Protein AF-A0A8I1FQQ1-F1 (afdb_monomer)

Sequence (57 aa):
MEIKSQALVDVVEDVICDVCRSGTSIPGYGPQYGKLEAQWGYGSQHDGEHYRVHLCE

Foldseek 3Di:
DDDDDDDDDDDPPFDAAPPPRDTQQDVPPGGAWDKDWDAADPPDPQHGDIDIGIHHD

pLDDT: mean 85.66, std 12.09, range [42.53, 95.94]

Radius of gyration: 17.33 Å; Cα contacts (8 Å, |Δi|>4): 80; chains: 1; bounding box: 55×16×39 Å

Secondary structure (DSSP, 8-state):
--------------PBPTTT--B-EETTTEE-EEEEEEE--TTSTTTT-EEEEEEE-

Mean predicted aligned error: 8.72 Å

Structure (mmCIF, N/CA/C/O backbone):
data_AF-A0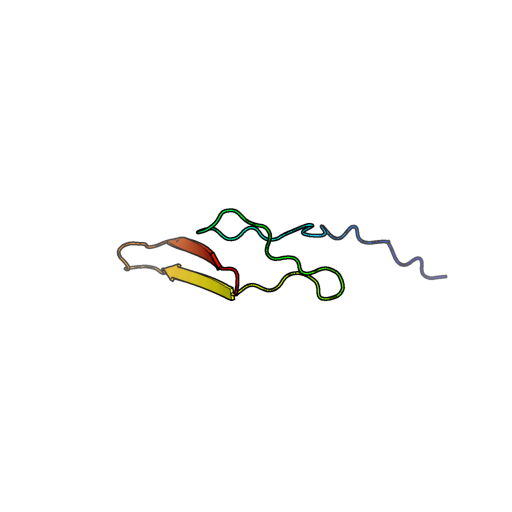A8I1FQQ1-F1
#
_entry.id   AF-A0A8I1FQQ1-F1
#
loop_
_atom_site.group_PDB
_atom_site.id
_atom_site.type_symbol
_atom_site.label_atom_id
_atom_site.label_alt_id
_atom_site.label_comp_id
_atom_site.label_asym_id
_atom_site.label_entity_id
_atom_site.label_seq_id
_atom_site.pdbx_PDB_ins_code
_atom_site.Cartn_x
_atom_site.Cartn_y
_atom_site.Cartn_z
_atom_site.occupancy
_atom_site.B_iso_or_equiv
_atom_site.auth_seq_id
_atom_site.auth_comp_id
_atom_site.auth_asym_id
_atom_site.auth_atom_id
_atom_site.pdbx_PDB_model_num
ATOM 1 N N . MET A 1 1 ? 41.700 -9.158 5.427 1.00 42.53 1 MET A N 1
ATOM 2 C CA . MET A 1 1 ? 40.783 -9.491 4.317 1.00 42.53 1 MET A CA 1
ATOM 3 C C . MET A 1 1 ? 39.399 -9.592 4.917 1.00 42.53 1 MET A C 1
ATOM 5 O O . MET A 1 1 ? 39.204 -10.446 5.770 1.00 42.53 1 MET A O 1
ATOM 9 N N . GLU A 1 2 ? 38.491 -8.689 4.561 1.00 55.97 2 GLU A N 1
ATOM 10 C CA . GLU A 1 2 ? 37.110 -8.727 5.051 1.00 55.97 2 GLU A CA 1
ATOM 11 C C . GLU A 1 2 ? 36.238 -9.401 3.995 1.00 55.97 2 GLU A C 1
ATOM 13 O O . GLU A 1 2 ? 36.162 -8.943 2.855 1.00 55.97 2 GLU A O 1
ATOM 18 N N . ILE A 1 3 ? 35.639 -10.532 4.354 1.00 64.25 3 ILE A N 1
ATOM 19 C CA . ILE A 1 3 ? 34.780 -11.313 3.467 1.00 64.25 3 ILE A CA 1
ATOM 20 C C . ILE A 1 3 ? 33.365 -10.761 3.653 1.00 64.25 3 ILE A C 1
ATOM 22 O O . ILE A 1 3 ? 32.720 -11.041 4.660 1.00 64.25 3 ILE A O 1
ATOM 26 N N . LYS A 1 4 ? 32.894 -9.929 2.717 1.00 67.56 4 LYS A N 1
ATOM 27 C CA . LYS A 1 4 ? 31.497 -9.478 2.703 1.00 67.56 4 LYS A CA 1
ATOM 28 C C . LYS A 1 4 ? 30.612 -10.657 2.307 1.00 67.56 4 LYS A C 1
ATOM 30 O O . LYS A 1 4 ? 30.716 -11.167 1.194 1.00 67.56 4 LYS A O 1
ATOM 35 N N . SER A 1 5 ? 29.774 -11.099 3.235 1.00 71.19 5 SER A N 1
ATOM 36 C CA . SER A 1 5 ? 28.776 -12.143 3.028 1.00 71.19 5 SER A CA 1
ATOM 37 C C . SER A 1 5 ? 27.745 -11.692 1.993 1.00 71.19 5 SER A C 1
ATOM 39 O O . SER A 1 5 ? 27.236 -10.572 2.041 1.00 71.19 5 SER A O 1
ATOM 41 N N . GLN A 1 6 ? 27.454 -12.569 1.037 1.00 69.81 6 GLN A N 1
ATOM 42 C CA . GLN A 1 6 ? 26.487 -12.327 -0.025 1.00 69.81 6 GLN A CA 1
ATOM 43 C C . GLN A 1 6 ? 25.078 -12.536 0.547 1.00 69.81 6 GLN A C 1
ATOM 45 O O . GLN A 1 6 ? 24.726 -13.646 0.941 1.00 69.81 6 GLN A O 1
ATOM 50 N N . ALA A 1 7 ? 24.300 -11.458 0.656 1.00 77.69 7 ALA A N 1
ATOM 51 C CA . ALA A 1 7 ? 22.907 -11.533 1.076 1.00 77.69 7 ALA A CA 1
ATOM 52 C C . ALA A 1 7 ? 22.044 -11.965 -0.116 1.00 77.69 7 ALA A C 1
ATOM 54 O O . ALA A 1 7 ? 22.085 -11.333 -1.172 1.00 77.69 7 ALA A O 1
ATOM 55 N N . LEU A 1 8 ? 21.276 -13.042 0.052 1.00 69.81 8 LEU A N 1
ATOM 56 C CA . LEU A 1 8 ? 20.203 -13.394 -0.872 1.00 69.81 8 LEU A CA 1
ATOM 57 C C . LEU A 1 8 ? 19.070 -12.386 -0.660 1.00 69.81 8 LEU A C 1
ATOM 59 O O . LEU A 1 8 ? 18.590 -12.229 0.461 1.00 69.81 8 LEU A O 1
ATOM 63 N N . VAL A 1 9 ? 18.701 -11.668 -1.718 1.00 70.88 9 VAL A N 1
ATOM 64 C CA . VAL A 1 9 ? 17.570 -10.737 -1.719 1.00 70.88 9 VAL A CA 1
ATOM 65 C C . VAL A 1 9 ? 16.476 -11.366 -2.563 1.00 70.88 9 VAL A C 1
ATOM 67 O O . VAL A 1 9 ? 16.715 -11.678 -3.729 1.00 70.88 9 VAL A O 1
ATOM 70 N N . ASP A 1 10 ? 15.296 -11.555 -1.978 1.00 63.12 10 ASP A N 1
ATOM 71 C CA . ASP A 1 10 ? 14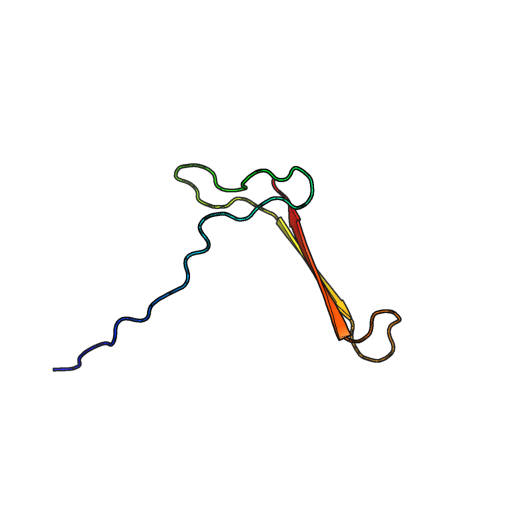.099 -11.941 -2.716 1.00 63.12 10 ASP A CA 1
ATOM 72 C C . ASP A 1 10 ? 13.786 -10.878 -3.774 1.00 63.12 10 ASP A C 1
ATOM 74 O O . ASP A 1 10 ? 13.505 -9.716 -3.464 1.00 63.12 10 ASP A O 1
ATOM 78 N N . VAL A 1 11 ? 13.868 -11.276 -5.041 1.00 61.75 11 VAL A N 1
ATOM 79 C CA . VAL A 1 11 ? 13.482 -10.435 -6.172 1.00 61.75 11 VAL A CA 1
ATOM 80 C C . VAL A 1 11 ? 12.013 -10.712 -6.453 1.00 61.75 11 VAL A C 1
ATOM 82 O O . VAL A 1 11 ? 11.645 -11.822 -6.825 1.00 61.75 11 VAL A O 1
ATOM 85 N N . VAL A 1 12 ? 11.163 -9.702 -6.270 1.00 67.06 12 VAL A N 1
ATOM 86 C CA . VAL A 1 12 ? 9.775 -9.762 -6.737 1.00 67.06 12 VAL A CA 1
ATOM 87 C C . VAL A 1 12 ? 9.816 -9.719 -8.266 1.00 67.06 12 VAL A C 1
ATOM 89 O O . VAL A 1 12 ? 10.108 -8.669 -8.833 1.00 67.06 12 VAL A O 1
ATOM 92 N N . GLU A 1 13 ? 9.593 -10.864 -8.920 1.00 69.12 13 GLU A N 1
ATOM 93 C CA . GLU A 1 13 ? 9.673 -10.988 -10.386 1.00 69.12 13 GLU A CA 1
ATOM 94 C C . GLU A 1 13 ? 8.613 -10.149 -11.108 1.00 69.12 13 GLU A C 1
ATOM 96 O O . GLU A 1 13 ? 8.912 -9.555 -12.141 1.00 69.12 13 GLU A O 1
ATOM 101 N N . ASP A 1 14 ? 7.397 -10.065 -10.563 1.00 79.50 14 ASP A N 1
ATOM 102 C CA . ASP A 1 14 ? 6.337 -9.228 -11.116 1.00 79.50 14 ASP A CA 1
ATOM 103 C C . ASP A 1 14 ? 5.285 -8.903 -10.050 1.00 79.50 14 ASP A C 1
ATOM 105 O O . ASP A 1 14 ? 4.934 -9.746 -9.219 1.00 79.50 14 ASP A O 1
ATOM 109 N N . VAL A 1 15 ? 4.768 -7.677 -10.072 1.00 88.88 15 VAL A N 1
ATOM 110 C CA . VAL A 1 15 ? 3.614 -7.292 -9.253 1.00 88.88 15 VAL A CA 1
ATOM 111 C C . VAL A 1 15 ? 2.376 -7.418 -10.123 1.00 88.88 15 VAL A C 1
ATOM 113 O O . VAL A 1 15 ? 2.317 -6.847 -11.208 1.00 88.88 15 VAL A O 1
ATOM 116 N N . ILE A 1 16 ? 1.384 -8.168 -9.653 1.00 92.50 16 ILE A N 1
ATOM 117 C CA . ILE A 1 16 ? 0.142 -8.398 -10.389 1.00 92.50 16 ILE A CA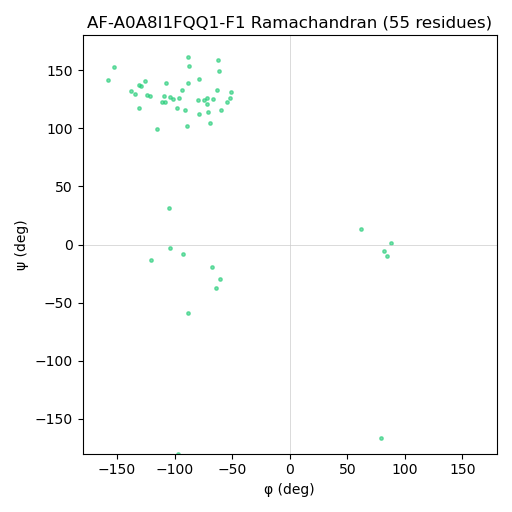 1
ATOM 118 C C . ILE A 1 16 ? -0.895 -7.366 -9.962 1.00 92.50 16 ILE A C 1
ATOM 120 O O . ILE A 1 16 ? -1.108 -7.148 -8.771 1.00 92.50 16 ILE A O 1
ATOM 124 N N . CYS A 1 17 ? -1.568 -6.756 -10.934 1.00 93.44 17 CYS A N 1
ATOM 125 C CA . CYS A 1 17 ? -2.697 -5.879 -10.669 1.00 93.44 17 CYS A CA 1
ATOM 126 C C . CYS A 1 17 ? -3.869 -6.687 -10.098 1.00 93.44 17 CYS A C 1
ATOM 128 O O . CYS A 1 17 ? -4.350 -7.642 -10.716 1.00 93.44 17 CYS A O 1
ATOM 130 N N . ASP A 1 18 ? -4.378 -6.273 -8.941 1.00 93.88 18 ASP A N 1
ATOM 131 C CA . ASP A 1 18 ? -5.477 -6.958 -8.255 1.00 93.88 18 ASP A CA 1
ATOM 132 C C . ASP A 1 18 ? -6.810 -6.863 -9.018 1.00 93.88 18 ASP A C 1
ATOM 134 O O . ASP A 1 18 ? -7.698 -7.693 -8.817 1.00 93.88 18 ASP A O 1
ATOM 138 N N . VAL A 1 19 ? -6.940 -5.893 -9.933 1.00 93.38 19 VAL A N 1
ATOM 139 C CA . VAL A 1 19 ? -8.152 -5.673 -10.740 1.00 93.38 19 VAL A CA 1
ATOM 140 C C . VAL A 1 19 ? -8.131 -6.494 -12.028 1.00 93.38 19 VAL A C 1
ATOM 142 O O . VAL A 1 19 ? -9.028 -7.303 -12.257 1.00 93.3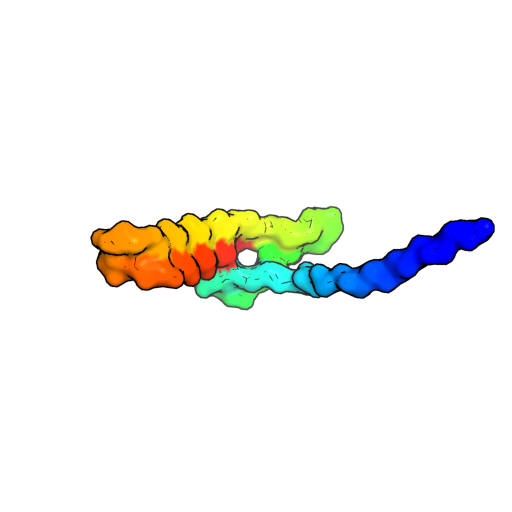8 19 VAL A O 1
ATOM 145 N N . CYS A 1 20 ? -7.124 -6.299 -12.885 1.00 93.81 20 CYS A N 1
ATOM 146 C CA . CYS A 1 20 ? -7.084 -6.933 -14.208 1.00 93.81 20 CYS A CA 1
ATOM 147 C C . CYS A 1 20 ? -6.330 -8.270 -14.235 1.00 93.81 20 CYS A C 1
ATOM 149 O O . CYS A 1 20 ? -6.386 -8.965 -15.246 1.00 93.81 20 CYS A O 1
ATOM 151 N N . ARG A 1 21 ? -5.652 -8.645 -13.138 1.00 92.06 21 ARG A N 1
ATOM 152 C CA . ARG A 1 21 ? -4.803 -9.847 -13.016 1.00 92.06 21 ARG A CA 1
ATOM 153 C C . ARG A 1 21 ? -3.603 -9.889 -13.970 1.00 92.06 21 ARG A C 1
ATOM 155 O O . ARG A 1 21 ? -2.963 -10.931 -14.086 1.00 92.06 21 ARG A O 1
ATOM 162 N N . SER A 1 22 ? -3.275 -8.772 -14.614 1.00 90.88 22 SER A N 1
ATOM 163 C CA . SER A 1 22 ? -2.093 -8.638 -15.467 1.00 90.88 22 SER A CA 1
ATOM 164 C C . SER A 1 22 ? -0.863 -8.217 -14.666 1.00 90.88 22 SER A C 1
ATOM 166 O O . SER A 1 22 ? -0.980 -7.550 -13.634 1.00 90.88 22 SER A O 1
ATOM 168 N N . GLY A 1 23 ? 0.311 -8.580 -15.178 1.00 90.56 23 GLY A N 1
ATOM 169 C CA . GLY A 1 23 ? 1.594 -8.073 -14.702 1.00 90.56 23 GLY A CA 1
ATOM 170 C C . GLY A 1 23 ? 1.720 -6.562 -14.867 1.00 90.56 23 GLY A C 1
ATOM 171 O O . GLY A 1 23 ? 1.143 -5.977 -15.786 1.00 90.56 23 GLY A O 1
ATOM 172 N N . THR A 1 24 ? 2.471 -5.934 -13.969 1.00 91.50 24 THR A N 1
ATOM 173 C CA . THR A 1 24 ? 2.724 -4.481 -13.974 1.00 91.50 24 THR A CA 1
ATOM 174 C C . THR A 1 24 ? 4.122 -4.149 -14.492 1.00 91.50 24 THR A C 1
ATOM 176 O O . THR A 1 24 ? 4.485 -2.981 -14.627 1.00 91.50 24 THR A O 1
ATOM 179 N N . SER A 1 25 ? 4.926 -5.168 -14.797 1.00 90.12 25 SER A N 1
ATOM 180 C CA . SER A 1 25 ? 6.281 -5.009 -15.313 1.00 90.12 25 SER A CA 1
ATOM 181 C C . SER A 1 25 ? 6.315 -4.573 -16.772 1.00 90.12 25 SER A C 1
ATOM 183 O O . SER A 1 25 ? 5.800 -5.245 -17.665 1.00 90.12 25 SER A O 1
ATOM 185 N N . ILE A 1 26 ? 7.007 -3.461 -17.020 1.00 86.88 26 ILE A N 1
ATOM 186 C CA . ILE A 1 26 ? 7.288 -2.942 -18.356 1.00 86.88 26 ILE A CA 1
ATOM 187 C C . ILE A 1 26 ? 8.733 -3.307 -18.741 1.00 86.88 26 ILE A C 1
ATOM 189 O O . ILE A 1 26 ? 9.672 -2.963 -18.007 1.00 86.88 26 ILE A O 1
ATOM 193 N N . PRO A 1 27 ? 8.960 -3.979 -19.889 1.00 86.69 27 PRO A N 1
ATOM 194 C CA . PRO A 1 27 ? 10.300 -4.352 -20.336 1.00 86.69 27 PRO A CA 1
ATOM 195 C C . PRO A 1 27 ? 11.243 -3.143 -20.405 1.00 86.69 27 PRO A C 1
ATOM 197 O O . PRO A 1 27 ? 10.968 -2.169 -21.100 1.00 86.69 27 PRO A O 1
ATOM 200 N N . GLY A 1 28 ? 12.359 -3.204 -19.676 1.00 86.69 28 GLY A N 1
ATOM 201 C CA . GLY A 1 28 ? 13.362 -2.131 -19.622 1.00 86.69 28 GLY A CA 1
ATOM 202 C C . GLY A 1 28 ? 13.083 -1.004 -18.618 1.00 86.69 28 GLY A C 1
ATOM 203 O O . GLY A 1 28 ? 13.987 -0.216 -18.358 1.00 86.69 28 GLY A O 1
ATOM 204 N N . TYR A 1 29 ? 11.892 -0.956 -18.013 1.00 85.06 29 TYR A N 1
ATOM 205 C CA . TYR A 1 29 ? 11.502 0.069 -17.031 1.00 85.06 29 TYR A CA 1
ATOM 206 C C . TYR A 1 29 ? 11.135 -0.510 -15.658 1.00 85.06 29 TYR A C 1
ATOM 208 O O . TYR A 1 29 ? 11.063 0.232 -14.679 1.00 85.06 29 TYR A O 1
ATOM 216 N N . GLY A 1 30 ? 10.946 -1.830 -15.571 1.00 86.25 30 GLY A N 1
ATOM 217 C CA . GLY A 1 30 ? 10.572 -2.510 -14.334 1.00 86.25 30 GLY A CA 1
ATOM 218 C C . GLY A 1 30 ? 9.077 -2.373 -14.012 1.00 86.25 30 GLY A C 1
ATOM 219 O O . GLY A 1 30 ? 8.293 -2.001 -14.889 1.00 86.25 30 GLY A O 1
ATOM 220 N N . PRO A 1 31 ? 8.662 -2.703 -12.778 1.00 89.12 31 PRO A N 1
ATOM 221 C CA . PRO A 1 31 ? 7.259 -2.6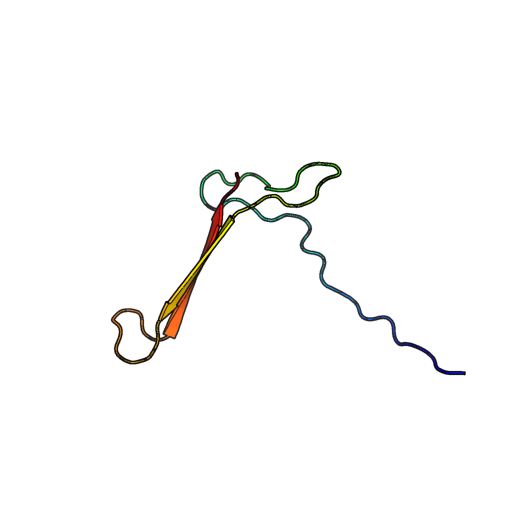89 -12.373 1.00 89.12 31 PRO A CA 1
ATOM 222 C C . PRO A 1 31 ? 6.711 -1.261 -12.232 1.00 89.12 31 PRO A C 1
ATOM 224 O O . PRO A 1 31 ? 7.263 -0.443 -11.498 1.00 89.12 31 PRO A O 1
ATOM 227 N N . GLN A 1 32 ? 5.606 -0.980 -12.926 1.00 90.50 32 GLN A N 1
ATOM 228 C CA . GLN A 1 32 ? 4.882 0.294 -12.924 1.00 90.50 32 GLN A CA 1
ATOM 229 C C . GLN A 1 32 ? 3.490 0.077 -12.321 1.00 90.50 32 GLN A C 1
ATOM 231 O O . GLN A 1 32 ? 2.579 -0.432 -12.975 1.00 90.50 32 GLN A O 1
ATOM 236 N N . TYR A 1 33 ? 3.331 0.417 -11.043 1.00 92.94 33 TYR A N 1
ATOM 237 C CA . TYR A 1 33 ? 2.064 0.244 -10.336 1.00 92.94 33 TYR A CA 1
ATOM 238 C C . TYR A 1 33 ? 1.893 1.246 -9.196 1.00 92.94 33 TYR A C 1
ATOM 240 O O . TYR A 1 33 ? 2.857 1.703 -8.577 1.00 92.94 33 TYR A O 1
ATOM 248 N N . GLY A 1 34 ? 0.637 1.544 -8.879 1.00 93.19 34 GLY A N 1
ATOM 249 C CA . GLY A 1 34 ? 0.234 2.200 -7.645 1.00 93.19 34 GLY A CA 1
ATOM 250 C C . GLY A 1 34 ? -0.029 1.172 -6.547 1.00 93.19 34 GLY A C 1
ATOM 251 O O . GLY A 1 34 ? -0.645 0.134 -6.788 1.00 93.19 34 GLY A O 1
ATOM 252 N N . LYS A 1 35 ? 0.410 1.464 -5.321 1.00 94.50 35 LYS A N 1
ATOM 253 C CA . LYS A 1 35 ? 0.076 0.672 -4.132 1.00 94.50 35 LYS A CA 1
ATOM 254 C C . LYS A 1 35 ? -0.842 1.482 -3.227 1.00 94.50 35 LYS A C 1
ATOM 256 O O . LYS A 1 35 ? -0.458 2.561 -2.777 1.00 94.50 35 LYS A O 1
ATOM 261 N N . LEU A 1 36 ? -2.014 0.938 -2.924 1.00 95.44 36 LEU A N 1
ATOM 262 C CA . LEU A 1 36 ? -2.916 1.471 -1.911 1.00 95.44 36 LEU A CA 1
ATOM 263 C C . LEU A 1 36 ? -2.827 0.597 -0.664 1.00 95.44 36 LEU A C 1
ATOM 265 O O . LEU A 1 36 ? -2.984 -0.619 -0.744 1.00 95.44 36 LEU A O 1
ATOM 269 N N . GLU A 1 37 ? -2.576 1.215 0.487 1.00 95.75 37 GLU A N 1
ATOM 270 C CA . GLU A 1 37 ? -2.554 0.528 1.774 1.00 95.75 37 GLU A CA 1
ATOM 271 C C . GLU A 1 37 ? -3.499 1.213 2.744 1.00 95.75 37 GLU A C 1
ATOM 273 O O . GLU A 1 37 ? -3.566 2.440 2.803 1.00 95.75 37 GLU A O 1
ATOM 278 N N . ALA A 1 38 ? -4.196 0.406 3.528 1.00 94.38 38 ALA A N 1
ATOM 279 C CA . ALA A 1 38 ? -5.014 0.890 4.617 1.00 94.38 38 ALA A CA 1
ATOM 280 C C . ALA A 1 38 ? -4.754 0.019 5.844 1.00 94.38 38 ALA A C 1
ATOM 282 O O . ALA A 1 38 ? -4.726 -1.209 5.760 1.00 94.38 38 ALA A O 1
ATOM 283 N N . GLN A 1 39 ? -4.475 0.676 6.963 1.00 95.25 39 GLN A N 1
ATOM 284 C CA . GLN A 1 39 ? -4.126 0.050 8.231 1.00 95.25 39 GLN A CA 1
ATOM 285 C C . GLN A 1 39 ? -5.005 0.648 9.308 1.00 95.25 39 GLN A C 1
ATOM 287 O O . GLN A 1 39 ? -5.195 1.866 9.366 1.00 95.25 39 GLN A O 1
ATOM 292 N N . TRP A 1 40 ? -5.516 -0.218 10.165 1.00 95.94 40 TRP A N 1
ATOM 293 C CA . TRP A 1 40 ? -6.474 0.152 11.184 1.00 95.94 40 TRP A CA 1
ATOM 294 C C . TRP A 1 40 ? -5.936 -0.194 12.560 1.00 95.94 40 TRP A C 1
ATOM 296 O O . TRP A 1 40 ? -5.482 -1.306 12.819 1.00 95.94 40 TRP A O 1
ATOM 306 N N . GLY A 1 41 ? -5.966 0.811 13.429 1.00 93.12 41 GLY A N 1
ATOM 307 C CA . GLY A 1 41 ? -5.567 0.677 14.818 1.00 93.12 41 GLY A CA 1
ATOM 308 C C . GLY A 1 41 ? -6.751 0.461 15.751 1.00 93.12 41 GLY A C 1
ATOM 309 O O . GLY A 1 41 ? -7.924 0.482 15.348 1.00 93.12 41 GLY A O 1
ATOM 310 N N . TYR A 1 42 ? -6.387 0.341 17.024 1.00 91.12 42 TYR A N 1
ATOM 311 C CA . TYR A 1 42 ? -7.291 0.042 18.121 1.00 91.12 42 TYR A CA 1
ATOM 312 C C . TYR A 1 42 ? -8.512 0.962 18.157 1.00 91.12 42 TYR A C 1
ATOM 314 O O . TYR A 1 42 ? -8.391 2.188 18.108 1.00 91.12 42 TYR A O 1
ATOM 322 N N . GLY A 1 43 ? -9.695 0.356 18.275 1.00 90.62 43 GLY A N 1
ATOM 323 C CA . GLY A 1 43 ? -10.974 1.062 18.379 1.00 90.62 43 GLY A CA 1
ATOM 324 C C . GLY A 1 43 ? -11.653 1.393 17.046 1.00 90.62 43 GLY A C 1
ATOM 325 O O . GLY A 1 43 ? -12.730 1.987 17.052 1.00 90.62 43 GLY A O 1
ATOM 326 N N . SER A 1 44 ? -11.073 1.002 15.911 1.00 91.75 44 SER A N 1
ATOM 327 C CA . SER A 1 44 ? -11.772 1.020 14.622 1.00 91.75 44 SER A CA 1
ATOM 328 C C . SER A 1 44 ? -12.534 -0.289 14.376 1.00 91.75 44 SER A C 1
ATOM 330 O O . SER A 1 44 ? -12.256 -1.309 14.998 1.00 91.75 44 SER A O 1
ATOM 332 N N . GLN A 1 45 ? -13.506 -0.277 13.457 1.00 93.12 45 GLN A N 1
ATOM 333 C CA . GLN A 1 45 ? -14.255 -1.491 13.099 1.00 93.12 45 GLN A CA 1
ATOM 334 C C . GLN A 1 45 ? -13.352 -2.600 12.533 1.00 93.12 45 GLN A C 1
ATOM 336 O O . GLN A 1 45 ? -13.652 -3.775 12.714 1.00 93.12 45 GLN A O 1
ATOM 341 N N . HIS A 1 46 ? -12.260 -2.210 11.878 1.00 90.44 46 HIS A N 1
ATOM 342 C CA . HIS A 1 46 ? -11.291 -3.094 11.238 1.00 90.44 46 HIS A CA 1
ATOM 343 C C . HIS A 1 46 ? -10.001 -3.211 12.059 1.00 90.44 46 HIS A C 1
ATOM 345 O O . HIS A 1 46 ? -8.915 -3.307 11.497 1.00 90.44 46 HIS A O 1
ATOM 351 N N . ASP A 1 47 ? -10.090 -3.118 13.390 1.00 93.56 47 ASP A N 1
ATOM 352 C CA . ASP A 1 47 ? -8.916 -3.105 14.265 1.00 93.56 47 ASP A CA 1
ATOM 353 C C . ASP A 1 47 ? -7.963 -4.281 13.992 1.00 93.56 47 ASP A C 1
ATOM 355 O O . ASP A 1 47 ? -8.360 -5.448 14.002 1.00 93.56 47 ASP A O 1
ATOM 359 N N . GLY A 1 48 ? -6.694 -3.955 13.745 1.00 92.44 48 GLY A N 1
ATOM 360 C CA . GLY A 1 48 ? -5.639 -4.914 13.432 1.00 92.44 48 GLY A CA 1
ATOM 361 C C . GLY A 1 48 ? -5.605 -5.368 11.973 1.00 92.44 48 GLY A C 1
ATOM 362 O O . GLY A 1 48 ? -4.675 -6.077 11.584 1.00 92.44 48 GLY A O 1
ATOM 363 N N . GLU A 1 49 ? -6.568 -4.961 11.147 1.00 95.12 49 GLU A N 1
ATOM 364 C CA . GLU A 1 49 ? -6.572 -5.308 9.734 1.00 95.12 49 GLU A CA 1
ATOM 365 C C . GLU A 1 49 ? -5.606 -4.420 8.937 1.00 95.12 49 GLU A C 1
ATOM 367 O O . GLU A 1 49 ? -5.462 -3.211 9.158 1.00 95.12 49 GLU A O 1
ATOM 372 N N . HIS A 1 50 ? -4.943 -5.043 7.963 1.00 94.69 50 HIS A N 1
ATOM 373 C CA . HIS A 1 50 ? -4.079 -4.376 6.997 1.00 94.69 50 HIS A CA 1
ATOM 374 C C . HIS A 1 50 ? -4.454 -4.848 5.603 1.00 94.69 50 HIS A C 1
ATOM 376 O O . HIS A 1 50 ? -4.328 -6.023 5.264 1.00 94.69 50 HIS A O 1
ATOM 382 N N . TYR A 1 51 ? -4.906 -3.902 4.794 1.00 93.12 51 TYR A N 1
ATOM 383 C CA . TYR A 1 51 ? -5.263 -4.131 3.409 1.00 93.12 51 TYR A CA 1
ATOM 384 C C . TYR A 1 51 ? -4.207 -3.509 2.509 1.00 93.12 51 TYR A C 1
ATOM 386 O O . TYR A 1 51 ? -3.725 -2.399 2.758 1.00 93.12 51 TYR A O 1
ATOM 394 N N . ARG A 1 52 ? -3.865 -4.228 1.442 1.00 94.88 52 ARG A N 1
ATOM 395 C CA . ARG A 1 52 ? -2.949 -3.777 0.400 1.00 94.88 52 ARG A CA 1
ATOM 396 C C . ARG A 1 52 ? -3.508 -4.169 -0.958 1.00 94.88 52 ARG 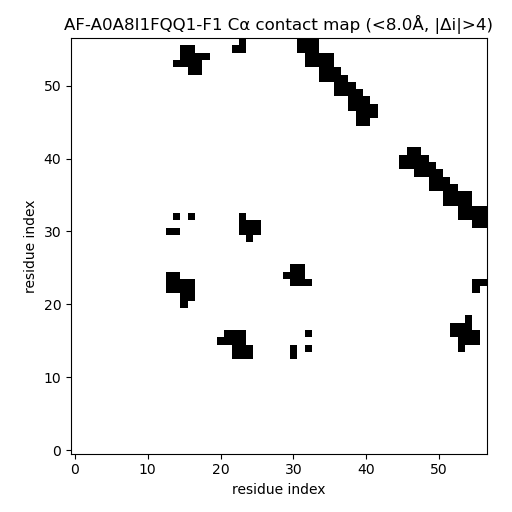A C 1
ATOM 398 O O . ARG A 1 52 ? -3.896 -5.318 -1.142 1.00 94.88 52 ARG A O 1
ATOM 405 N N . VAL A 1 53 ? -3.514 -3.215 -1.881 1.00 94.69 53 VAL A N 1
ATOM 406 C CA . VAL A 1 53 ? -3.941 -3.404 -3.270 1.00 94.69 53 VAL A CA 1
ATOM 407 C C . VAL A 1 53 ? -2.878 -2.825 -4.199 1.00 94.69 53 VAL A C 1
ATOM 409 O O . VAL A 1 53 ? -2.360 -1.733 -3.950 1.00 94.69 53 VAL A O 1
ATOM 412 N N . HIS A 1 54 ? -2.567 -3.550 -5.265 1.00 95.00 54 HIS A N 1
ATOM 413 C CA . HIS A 1 54 ? -1.677 -3.151 -6.346 1.00 95.00 54 HIS A CA 1
ATOM 414 C C . HIS A 1 54 ? -2.504 -2.888 -7.605 1.00 95.00 54 HIS A C 1
ATOM 416 O O . HIS A 1 54 ? -3.307 -3.722 -8.030 1.00 95.00 54 HIS A O 1
ATOM 422 N N . LEU A 1 55 ? -2.306 -1.721 -8.207 1.00 93.75 55 LEU A N 1
ATOM 423 C CA . LEU A 1 55 ? -3.034 -1.265 -9.385 1.00 93.75 55 LEU A CA 1
ATOM 424 C C . LEU A 1 55 ? -2.033 -0.937 -10.487 1.00 93.75 55 LEU A C 1
ATOM 426 O O . LEU A 1 55 ? -1.089 -0.189 -10.243 1.00 93.75 55 LEU A O 1
ATOM 430 N N . CYS A 1 56 ? -2.236 -1.487 -11.682 1.00 91.12 56 CYS A N 1
ATOM 431 C CA . CYS A 1 56 ? -1.507 -1.025 -12.862 1.00 91.12 56 CYS A CA 1
ATOM 432 C C . CYS A 1 56 ? -1.838 0.447 -13.157 1.00 91.12 56 CYS A C 1
ATOM 434 O O . CYS A 1 56 ? -2.868 0.950 -12.698 1.00 91.12 56 CYS A O 1
ATOM 436 N N . GLU A 1 57 ? -0.950 1.108 -13.902 1.00 84.00 57 GLU A N 1
ATOM 437 C CA . GLU A 1 57 ? -1.208 2.436 -14.480 1.00 84.00 57 GLU A CA 1
ATOM 438 C C . GLU A 1 57 ? -2.485 2.462 -15.339 1.00 84.00 57 GLU A C 1
ATOM 440 O O . GLU A 1 57 ? -2.781 1.439 -16.008 1.00 84.00 57 GLU A O 1
#

Organism: NCBI:txid122355

Solvent-accessible surface area (backbone atoms only — not comparable to full-atom values): 3840 Å² total; per-residue (Å²): 136,84,83,81,78,83,77,88,73,92,73,82,89,63,53,56,14,74,83,82,68,41,72,23,55,41,93,98,73,46,72,46,62,50,77,50,74,49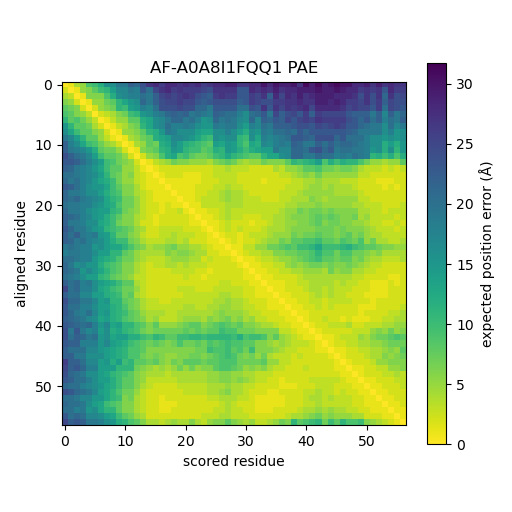,76,36,55,89,91,46,98,53,49,75,43,74,49,77,46,39,36,53,123

Nearest PDB structures (foldseek):
  7syx-assembly1_W  TM=5.074E-01  e=1.744E+00  Oryctolagus cuniculus
  8oo0-assembly1_SV  TM=4.942E-01  e=1.744E+00  Thermochaetoides thermophila
  6zoj-assembly1_V  TM=4.553E-01  e=1.444E+00  Homo sapiens
  7old-assembly1_SV  TM=4.274E-01  e=1.273E+00  Thermochaetoides thermophila DSM 1495
  6zxd-assembly1_V  TM=4.587E-01  e=1.744E+00  Homo sapiens

=== Feature glossary ===
Legend for the data blocks above and below:

— What the protein is —

The amino-acid sequence is the protein's primary structure: the linear order of residues from the N-terminus to the C-terminus, written in one-letter code. Everything else here — the 3D coordinates, the secondary structure, the domain annotations — is ultimately a consequence of this string.

Functional annotations link the protein to curated databases. InterPro entries identify conserved domains and families by matching the sequence against member-database signatures (Pfam, PROSITE, CDD, …). Gene Ontology (GO) terms describe molecular function, biological process, and ce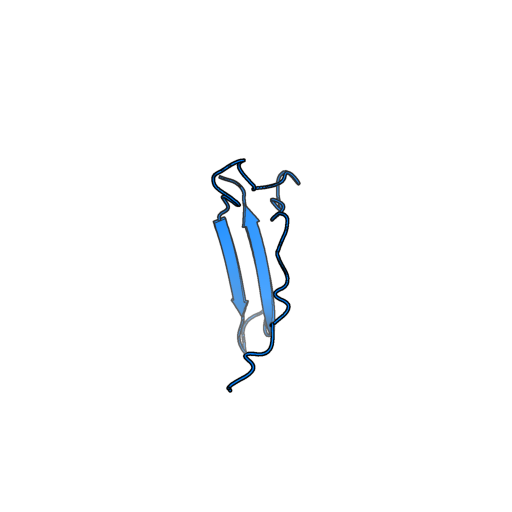llular component in a controlled vocabulary. CATH places the structure in a hierarchical fold classification (Class/Architecture/Topology/Homologous-superfamily). The organism is the source species.

— Where its atoms are —

Atomic coordinates in PDBx/mmCIF format — the same representation the Protein Data Bank distributes. Each line of the _atom_site loop places one backbone atom in Cartesian space (units: ångströms, origin: arbitrary).

The six renders are orthographic views along the three Cartesian axes in both directions. Representation (cartoon, sticks, or surface) and color scheme (sequence-rainbow or by-chain) vary across proteins so the training set covers all the common visualization conventions.

— Local backbone conformation —

Eight-state secondary structure (DSSP): H is the canonical α-helix, G the tighter 3₁₀-helix, I the wider π-helix; E/B are β-structure, T and S are turns and bends, and '-' is everything else. DSSP derives these from the pattern of main-chain N–H···O=C hydrogen bonds, not from the sequence.

Three-state secondary structure (P-SEA) collapses the eight DSSP classes into helix (a), strand (b), and coil (c). P-SEA assigns these from Cα geometry alone — distances and angles — without requiring backbone oxygens, so it works on any Cα trace.

φ (phi) and ψ (psi) are the two rotatable backbone dihedrals per residue: φ is the C(i-1)–N–Cα–C torsion, ψ is the N–Cα–C–N(i+1) torsion, both in degrees on (−180°, 180°]. α-helical residues cluster near (−60°, −45°); β-strand residues near (−120°, +130°). A Ramachandran plot is simply a scatter of (φ, ψ) for every residue.

— Global shape and packing —

The geometric summary reports three shape descriptors. Rg (radius of gyration) measures how spread out the Cα atoms are about their centre of mass; compact globular proteins have small Rg, elongated or unfolded ones large. Cα contacts (<8 Å, |i−j|>4) count long-range residue pairs in spatial proximity — high for tightly packed folds, near zero for rods or random coil. The bounding-box extents give the protein's footprint along x, y, z in Å.

SASA measures how much of the protein is reachable by solvent. It is computed by rolling a water-sized probe over the atomic surface and summing the exposed area (Å²). Per-residue SASA distinguishes core (buried, low SASA) from surface (exposed, high SASA) residues; total SASA is a whole-molecule size measure.

Plot images: a contact map (which residues are close in 3D, as an N×N binary image), a Ramachandran scatter (backbone torsion angles, revealing secondary-structure composition at a glance), and — for AlphaFold structures — a PAE heatmap (pairwise prediction confidence).

— Structural neighborhood —

A 3Di character summarizes, for each residue, the relative orientation of the Cα frame of its nearest spatial neighbor. Because it encodes fold topology rather than chemistry, 3Di alignments detect remote structural similarity that sequence alignment misses.

The Foldseek neighbor list gives the closest experimentally determined structures in the PDB, ranked by structural alignment. TM-score near 1 means near-identical fold; near 0.3 means only rough topology match. This is how one finds what a novel AlphaFold prediction most resembles in the solved-structure universe.

— Confidence and disorder —

For AlphaFold models, the B-factor field carries pLDDT — the model's own estimate of local accuracy on a 0–100 scale. Regions with pLDDT<50 should be treated as essentially unmodeled; they often correspond to intrinsically disordered segments.

Crystallographic B-factors measure how much each atom's electron density is smeared out, in Å². They rise in mobile loops and surface residues and fall in the buried interior. In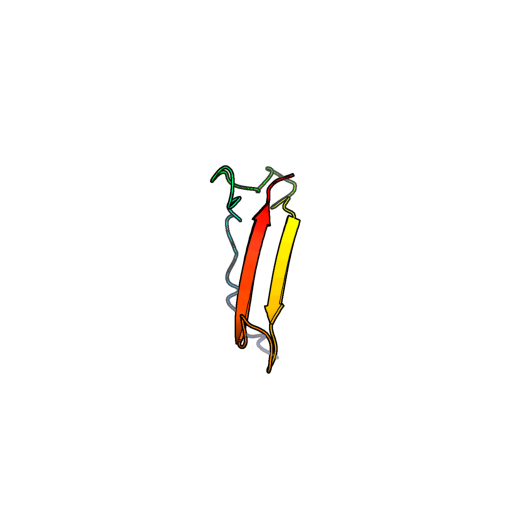 AlphaFold models this column is repurposed to hold pLDDT instead.

Predicted Aligned Error (PAE) is an AlphaFold confidence matrix: entry (i, j) is the expected error in the position of residue j, in ångströms, when the prediction is superimposed on the true structure at residue i. Low PAE within a block of residues means that block is internally rigid and well-predicted; high PAE between two blocks means their relative placement is uncertain even if each block individually is confident.